Protein AF-A0A7L5A965-F1 (afdb_monomer)

Mean predicted aligned error: 11.75 Å

Structure (mmCIF, N/CA/C/O backbone):
data_AF-A0A7L5A965-F1
#
_entry.id   AF-A0A7L5A965-F1
#
loop_
_atom_site.group_PDB
_atom_site.id
_atom_site.type_symbol
_atom_site.label_atom_id
_atom_site.label_alt_id
_atom_site.label_comp_id
_atom_site.label_asym_id
_atom_site.label_entity_id
_atom_site.label_seq_id
_atom_site.pdbx_PDB_ins_code
_atom_site.Cartn_x
_atom_site.Cartn_y
_atom_site.Cartn_z
_atom_site.occupancy
_atom_site.B_iso_or_equiv
_atom_site.auth_seq_id
_atom_site.auth_comp_id
_atom_site.auth_asym_id
_atom_site.auth_atom_id
_atom_site.pdbx_PDB_model_num
ATOM 1 N N . MET A 1 1 ? -40.526 -2.703 1.767 1.00 51.19 1 MET A N 1
ATOM 2 C CA . MET A 1 1 ? -39.864 -1.510 2.341 1.00 51.19 1 MET A CA 1
ATOM 3 C C . MET A 1 1 ? -38.352 -1.685 2.570 1.00 51.19 1 MET A C 1
ATOM 5 O O . MET A 1 1 ? -37.733 -0.718 2.972 1.00 51.19 1 MET A O 1
ATOM 9 N N . SER A 1 2 ? -37.712 -2.833 2.266 1.00 56.06 2 SER A N 1
ATOM 10 C CA . SER A 1 2 ? -36.250 -2.993 2.449 1.00 56.06 2 SER A CA 1
ATOM 11 C C . SER A 1 2 ? -35.384 -2.623 1.233 1.00 56.06 2 SER A C 1
ATOM 13 O O . SER A 1 2 ? -34.179 -2.464 1.392 1.00 56.06 2 SER A O 1
ATOM 15 N N . GLN A 1 3 ? -35.956 -2.460 0.031 1.00 58.06 3 GLN A N 1
ATOM 16 C CA . GLN A 1 3 ? -35.151 -2.142 -1.159 1.00 58.06 3 GLN A CA 1
ATOM 17 C C . GLN A 1 3 ? -34.626 -0.696 -1.186 1.00 58.06 3 GLN A C 1
ATOM 19 O O . GLN A 1 3 ? -33.535 -0.485 -1.700 1.00 58.06 3 GLN A O 1
ATOM 24 N N . SER A 1 4 ? -35.313 0.286 -0.576 1.00 66.06 4 SER A N 1
ATOM 25 C CA . SER A 1 4 ? -34.837 1.683 -0.605 1.00 66.06 4 SER A CA 1
ATOM 26 C C . SER A 1 4 ? -33.549 1.889 0.190 1.00 66.06 4 SER A C 1
ATOM 28 O O . SER A 1 4 ? -32.666 2.582 -0.290 1.00 66.06 4 SER A O 1
ATOM 30 N N . HIS A 1 5 ? -33.401 1.240 1.351 1.00 57.59 5 HIS A N 1
ATOM 31 C CA . HIS A 1 5 ? -32.201 1.372 2.187 1.00 57.59 5 HIS A CA 1
ATOM 32 C C . HIS A 1 5 ? -30.955 0.767 1.532 1.00 57.59 5 HIS A C 1
ATOM 34 O O . HIS A 1 5 ? -29.869 1.328 1.636 1.00 57.59 5 HIS A O 1
ATOM 40 N N . VAL A 1 6 ? -31.097 -0.355 0.820 1.00 70.69 6 VAL A N 1
ATOM 41 C CA . VAL A 1 6 ? -29.970 -0.966 0.100 1.00 70.69 6 VAL A CA 1
ATOM 42 C C . VAL A 1 6 ? -29.557 -0.097 -1.090 1.00 70.69 6 VAL A C 1
ATOM 44 O O . VAL A 1 6 ? -28.366 0.136 -1.274 1.00 70.69 6 VAL A O 1
ATOM 47 N N . GLN A 1 7 ? -30.518 0.434 -1.856 1.00 75.00 7 GLN A N 1
ATOM 48 C CA . GLN A 1 7 ? -30.229 1.375 -2.944 1.00 75.00 7 GLN A CA 1
ATOM 49 C C . GLN A 1 7 ? -29.550 2.653 -2.425 1.00 75.00 7 GLN A C 1
ATOM 51 O O . GLN A 1 7 ? -28.563 3.095 -2.999 1.00 75.00 7 GLN A O 1
ATOM 56 N N . GLU A 1 8 ? -30.037 3.204 -1.313 1.00 75.19 8 GLU A N 1
ATOM 57 C CA . GLU A 1 8 ? -29.502 4.418 -0.692 1.00 75.19 8 GLU A CA 1
ATOM 58 C C . GLU A 1 8 ? -28.072 4.218 -0.174 1.00 75.19 8 GLU A C 1
ATOM 60 O O . GLU A 1 8 ? -27.211 5.068 -0.387 1.00 75.19 8 GLU A O 1
ATOM 65 N N . HIS A 1 9 ? -27.772 3.064 0.431 1.00 71.94 9 HIS A N 1
ATOM 66 C CA . HIS A 1 9 ? -26.412 2.728 0.859 1.00 71.94 9 HIS A CA 1
ATOM 67 C C . HIS A 1 9 ? -25.467 2.528 -0.335 1.00 71.94 9 HIS A C 1
ATOM 69 O O . HIS A 1 9 ? -24.327 2.987 -0.294 1.00 71.94 9 HIS A O 1
ATOM 75 N N . ILE A 1 10 ? -25.929 1.872 -1.405 1.00 77.50 10 ILE A N 1
ATOM 76 C CA . ILE A 1 10 ? -25.141 1.692 -2.634 1.00 77.50 10 ILE A CA 1
ATOM 77 C C . ILE A 1 10 ? -24.848 3.048 -3.283 1.00 77.50 10 ILE A C 1
ATOM 79 O O . ILE A 1 10 ? -23.702 3.298 -3.655 1.00 77.50 10 ILE A O 1
ATOM 83 N N . ASP A 1 11 ? -25.835 3.941 -3.357 1.00 75.94 11 ASP A N 1
ATOM 84 C CA . ASP A 1 11 ? -25.660 5.286 -3.909 1.00 75.94 11 ASP A CA 1
ATOM 85 C C . ASP A 1 11 ? -24.744 6.152 -3.038 1.00 75.94 11 ASP A C 1
ATOM 87 O O . ASP A 1 11 ? -23.925 6.902 -3.568 1.00 75.94 11 ASP A O 1
ATOM 91 N N . LEU A 1 12 ? -24.808 6.023 -1.709 1.00 73.75 12 LEU A N 1
ATOM 92 C CA . LEU A 1 12 ? -23.890 6.710 -0.796 1.00 73.75 12 LEU A CA 1
ATOM 93 C C . LEU A 1 12 ? -22.443 6.238 -0.977 1.00 73.75 12 LEU A C 1
ATOM 95 O O . LEU A 1 12 ? -21.538 7.070 -1.065 1.00 73.75 12 LEU A O 1
ATOM 99 N N . ILE A 1 13 ? -22.222 4.926 -1.091 1.00 72.94 13 ILE A N 1
ATOM 100 C CA . ILE A 1 13 ? -20.893 4.351 -1.343 1.00 72.94 13 ILE A CA 1
ATOM 101 C C . ILE A 1 13 ? -20.383 4.776 -2.727 1.00 72.94 13 ILE A C 1
ATOM 103 O O . ILE A 1 13 ? -19.244 5.225 -2.856 1.00 72.94 13 ILE A O 1
ATOM 107 N N . ALA A 1 14 ? -21.229 4.705 -3.758 1.00 74.12 14 ALA A N 1
ATOM 108 C CA . ALA A 1 14 ? -20.875 5.101 -5.118 1.00 74.12 14 ALA A CA 1
ATOM 109 C C . ALA A 1 14 ? -20.545 6.5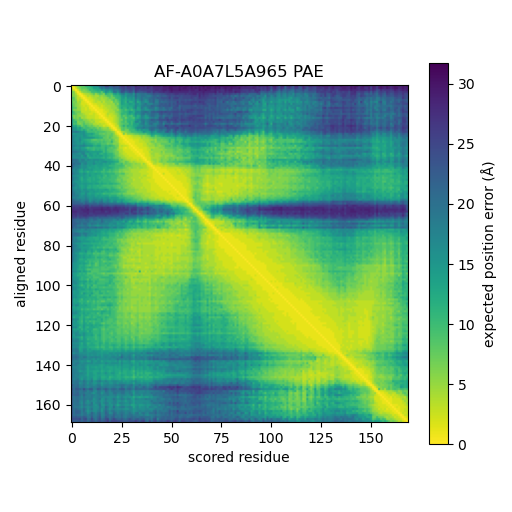98 -5.223 1.00 74.12 14 ALA A C 1
ATOM 111 O O . ALA A 1 14 ? -19.588 6.977 -5.901 1.00 74.12 14 ALA A O 1
ATOM 112 N N . LYS A 1 15 ? -21.294 7.452 -4.518 1.00 72.31 15 LYS A N 1
ATOM 113 C CA . LYS A 1 15 ? -21.065 8.900 -4.471 1.00 72.31 15 LYS A CA 1
ATOM 114 C C . LYS A 1 15 ? -19.780 9.249 -3.725 1.00 72.31 15 LYS A C 1
ATOM 116 O O . LYS A 1 15 ? -19.029 10.104 -4.186 1.00 72.31 15 LYS A O 1
ATOM 121 N N . HIS A 1 16 ? -19.492 8.558 -2.624 1.00 69.25 16 HIS A N 1
ATOM 122 C CA . HIS A 1 16 ? -18.244 8.737 -1.885 1.00 69.25 16 HIS A CA 1
ATOM 123 C C . HIS A 1 16 ? -17.025 8.321 -2.725 1.00 69.25 16 HIS A C 1
ATOM 125 O O . HIS A 1 16 ? -16.027 9.040 -2.770 1.00 69.25 16 HIS A O 1
ATOM 131 N N . GLU A 1 17 ? -17.120 7.210 -3.460 1.00 65.81 17 GLU A N 1
ATOM 132 C CA . GLU A 1 17 ? -16.071 6.775 -4.389 1.00 65.81 17 GLU A CA 1
ATOM 133 C C . GLU A 1 17 ? -15.898 7.771 -5.553 1.00 65.81 17 GLU A C 1
ATOM 135 O O . GLU A 1 17 ? -14.774 8.136 -5.905 1.00 65.81 17 GLU A O 1
ATOM 140 N N . GLN A 1 18 ? -16.996 8.295 -6.114 1.00 62.28 18 GLN A N 1
ATOM 141 C CA . GLN A 1 18 ? -16.952 9.319 -7.166 1.00 62.28 18 GLN A CA 1
ATOM 142 C C . GLN A 1 18 ? -16.333 10.642 -6.699 1.00 62.28 18 GLN A C 1
ATOM 144 O O . GLN A 1 18 ? -15.524 11.215 -7.434 1.00 62.28 18 GLN A O 1
ATOM 149 N N . ASP A 1 19 ? -16.649 11.115 -5.493 1.00 63.31 19 ASP A N 1
ATOM 150 C CA . ASP A 1 19 ? -16.047 12.326 -4.918 1.00 63.31 19 ASP A CA 1
ATOM 151 C C . ASP A 1 19 ? -14.551 12.142 -4.620 1.00 63.31 19 ASP A C 1
ATOM 153 O O . ASP A 1 19 ? -13.757 13.082 -4.730 1.00 63.31 19 ASP A O 1
ATOM 157 N N . PHE A 1 20 ? -14.125 10.916 -4.316 1.00 58.69 20 PHE A N 1
ATOM 158 C CA . PHE A 1 20 ? -12.711 10.570 -4.200 1.00 58.69 20 PHE A CA 1
ATOM 15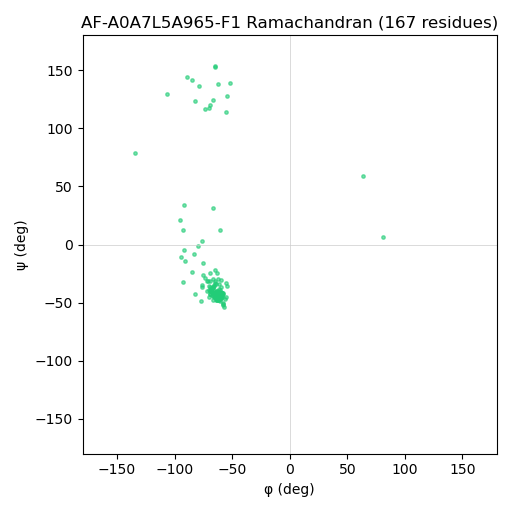9 C C . PHE A 1 20 ? -11.994 10.532 -5.556 1.00 58.69 20 PHE A C 1
ATOM 161 O O . PHE A 1 20 ? -10.854 10.995 -5.673 1.00 58.69 20 PHE A O 1
ATOM 168 N N . LEU A 1 21 ? -12.645 10.011 -6.599 1.00 57.81 21 LEU A N 1
ATOM 169 C CA . LEU A 1 21 ? -12.100 9.975 -7.959 1.00 57.81 21 LEU A CA 1
ATOM 170 C C . LEU A 1 21 ? -12.045 11.365 -8.610 1.00 57.81 21 LEU A C 1
ATOM 172 O O . LEU A 1 21 ? -11.134 11.628 -9.405 1.00 57.81 21 LEU A O 1
ATOM 176 N N . SER A 1 22 ? -12.982 12.257 -8.273 1.00 57.09 22 SER A N 1
ATOM 177 C CA . SER A 1 22 ? -13.059 13.623 -8.806 1.00 57.09 22 SER A CA 1
ATOM 178 C C . SER A 1 22 ? -12.003 14.559 -8.205 1.00 57.09 22 SER A C 1
ATOM 180 O O . SER A 1 22 ? -11.549 15.481 -8.883 1.00 57.09 22 SER A O 1
ATOM 182 N N . ARG A 1 23 ? -11.536 14.279 -6.979 1.00 58.34 23 ARG A N 1
ATOM 183 C CA . ARG A 1 23 ? -10.477 15.041 -6.290 1.00 58.34 23 ARG A CA 1
ATOM 184 C C . ARG A 1 23 ? -9.051 14.649 -6.680 1.00 58.34 23 ARG A C 1
ATOM 186 O O . ARG A 1 23 ? -8.115 15.343 -6.287 1.00 58.34 23 ARG A O 1
ATOM 193 N N . ARG A 1 24 ? -8.857 13.573 -7.455 1.00 62.84 24 ARG A N 1
ATOM 194 C CA . ARG A 1 24 ? -7.520 13.175 -7.922 1.00 62.84 24 ARG A CA 1
ATOM 195 C C . ARG A 1 24 ? -6.987 14.172 -8.942 1.00 62.84 24 ARG A C 1
ATOM 197 O O . ARG A 1 24 ? -7.549 14.334 -10.028 1.00 62.84 24 ARG A O 1
ATOM 204 N N . THR A 1 25 ? -5.859 14.792 -8.627 1.00 71.50 25 THR A N 1
ATOM 205 C CA . THR A 1 25 ? -5.150 15.643 -9.583 1.00 71.50 25 THR A CA 1
ATOM 206 C C . THR A 1 25 ? -4.637 14.800 -10.756 1.00 71.50 25 THR A C 1
ATOM 208 O O . THR A 1 25 ? -4.384 13.599 -10.632 1.00 71.50 25 THR A O 1
ATOM 211 N N . ARG A 1 26 ? -4.484 15.414 -11.938 1.00 70.75 26 ARG A N 1
ATOM 212 C CA . ARG A 1 26 ? -4.020 14.714 -13.156 1.00 70.75 26 ARG A CA 1
ATOM 213 C C . ARG A 1 26 ? -2.679 13.995 -12.951 1.00 70.75 26 ARG A C 1
ATOM 215 O O . ARG A 1 26 ? -2.485 12.915 -13.497 1.00 70.75 26 ARG A O 1
ATOM 222 N N . ALA A 1 27 ? -1.803 14.559 -12.118 1.00 66.31 27 ALA A N 1
ATOM 223 C CA . ALA A 1 27 ? -0.523 13.960 -11.749 1.00 66.31 27 ALA A CA 1
ATOM 224 C C . ALA A 1 27 ? -0.679 12.644 -10.964 1.00 66.31 27 ALA A C 1
ATOM 226 O O . ALA A 1 27 ? 0.120 11.729 -11.126 1.00 66.31 27 ALA A O 1
ATOM 227 N N . GLU A 1 28 ? -1.724 12.513 -10.146 1.00 68.56 28 GLU A N 1
ATOM 228 C CA . GLU A 1 28 ? -1.964 11.308 -9.345 1.00 68.56 28 GLU A CA 1
ATOM 229 C C . GLU A 1 28 ? -2.521 10.163 -10.182 1.00 68.56 28 GLU A C 1
ATOM 231 O O . GLU A 1 28 ? -2.171 9.012 -9.942 1.00 68.56 28 GLU A O 1
ATOM 236 N N . LYS A 1 29 ? -3.349 10.475 -11.187 1.00 76.25 29 LYS A N 1
ATOM 237 C CA . LYS A 1 29 ? -3.809 9.478 -12.163 1.00 76.25 29 LYS A CA 1
ATOM 238 C C . LYS A 1 29 ? -2.635 8.934 -12.974 1.00 76.25 29 LYS A C 1
ATOM 240 O O . LYS A 1 29 ? -2.464 7.724 -13.045 1.00 76.25 29 LYS A O 1
ATOM 245 N N . LEU A 1 30 ? -1.788 9.831 -13.485 1.00 72.44 30 LEU A N 1
ATOM 246 C CA . LEU A 1 30 ? -0.594 9.449 -14.236 1.00 72.44 30 LEU A CA 1
ATOM 247 C C . LEU A 1 30 ? 0.378 8.618 -13.381 1.00 72.44 30 LEU A C 1
ATOM 249 O O . LEU A 1 30 ? 0.875 7.598 -13.842 1.00 72.44 30 LEU A O 1
ATOM 253 N N . SER A 1 31 ? 0.617 9.018 -12.129 1.00 71.31 31 SER A N 1
ATOM 254 C CA . SER A 1 31 ? 1.496 8.283 -11.207 1.00 71.31 31 SER A CA 1
ATOM 255 C C . SER A 1 31 ? 0.990 6.864 -10.924 1.00 71.31 31 SER A C 1
ATOM 257 O O . SER A 1 31 ? 1.764 5.910 -10.988 1.00 71.31 31 SER A O 1
ATOM 259 N N . ASP A 1 32 ? -0.313 6.698 -10.673 1.00 73.56 32 ASP A N 1
ATOM 260 C CA . ASP A 1 32 ? -0.897 5.382 -10.399 1.00 73.56 32 ASP A CA 1
ATOM 261 C C . ASP A 1 32 ? -0.874 4.464 -11.635 1.00 73.56 32 ASP A C 1
ATOM 263 O O . ASP A 1 32 ? -0.620 3.266 -11.494 1.00 73.56 32 ASP A O 1
ATOM 267 N N . GLU A 1 33 ? -1.096 5.010 -12.835 1.00 78.00 33 GLU A N 1
ATOM 268 C CA . GLU A 1 33 ? -0.996 4.267 -14.098 1.00 78.00 33 GLU A CA 1
ATOM 269 C C . GLU A 1 33 ? 0.445 3.836 -14.390 1.00 78.00 33 GLU A C 1
ATOM 271 O O . GLU A 1 33 ? 0.689 2.661 -14.668 1.00 78.00 33 GLU A O 1
ATOM 276 N N . VAL A 1 34 ? 1.413 4.751 -14.260 1.00 76.06 34 VAL A N 1
ATOM 277 C CA . VAL A 1 34 ? 2.837 4.461 -14.497 1.00 76.06 34 VAL A CA 1
ATOM 278 C C . VAL A 1 34 ? 3.364 3.449 -13.483 1.00 76.06 34 VAL A C 1
ATOM 280 O O . VAL A 1 34 ? 4.012 2.482 -13.870 1.00 76.06 34 VAL A O 1
ATOM 283 N N . ALA A 1 35 ? 3.053 3.607 -12.196 1.00 75.38 35 ALA A N 1
ATOM 284 C CA . ALA A 1 35 ? 3.476 2.657 -11.170 1.00 75.38 35 ALA A CA 1
ATOM 285 C C . ALA A 1 35 ? 2.763 1.296 -11.296 1.00 75.38 35 ALA A C 1
ATOM 287 O O . ALA A 1 35 ? 3.354 0.262 -10.983 1.00 75.38 35 ALA A O 1
ATOM 288 N N . GLY A 1 36 ? 1.515 1.269 -11.779 1.00 75.19 36 GLY A N 1
ATOM 289 C CA . GLY A 1 36 ? 0.814 0.030 -12.123 1.00 75.19 36 GLY A CA 1
ATOM 290 C C . GLY A 1 36 ? 1.446 -0.693 -13.316 1.00 75.19 36 GLY A C 1
ATOM 291 O O . GLY A 1 36 ? 1.628 -1.909 -13.274 1.00 75.19 36 GLY A O 1
ATOM 292 N N . PHE A 1 37 ?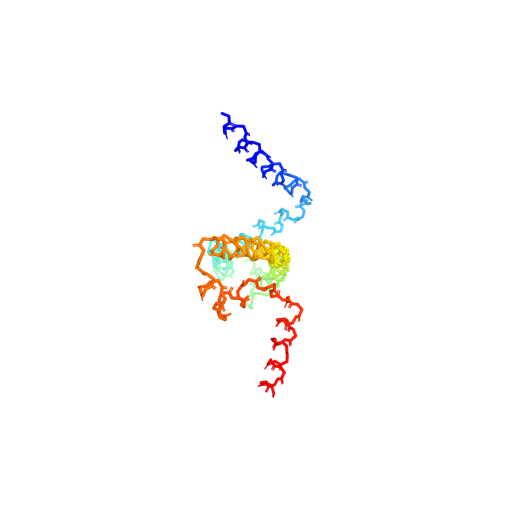 1.839 0.054 -14.350 1.00 76.06 37 PHE A N 1
ATOM 293 C CA . PHE A 1 37 ? 2.534 -0.477 -15.521 1.00 76.06 37 PHE A CA 1
ATOM 294 C C . PHE A 1 37 ? 3.944 -0.973 -15.178 1.00 76.06 37 PHE A C 1
ATOM 296 O O . PHE A 1 37 ? 4.308 -2.079 -15.568 1.00 76.06 37 PHE A O 1
ATOM 303 N N . ALA A 1 38 ? 4.703 -0.217 -14.383 1.00 74.88 38 ALA A N 1
ATOM 304 C CA . ALA A 1 38 ? 6.052 -0.579 -13.944 1.00 74.88 38 ALA A CA 1
ATOM 305 C C . ALA A 1 38 ? 6.092 -1.866 -13.102 1.00 74.88 38 ALA A C 1
ATOM 307 O O . ALA A 1 38 ? 7.071 -2.605 -13.141 1.00 74.88 38 ALA A O 1
ATOM 308 N N . GLY A 1 39 ? 5.015 -2.163 -12.366 1.00 69.88 39 GLY A N 1
ATOM 309 C CA . GLY A 1 39 ? 4.859 -3.419 -11.626 1.00 69.88 39 GLY A CA 1
ATOM 310 C C . GLY A 1 39 ? 4.432 -4.621 -12.480 1.00 69.88 39 GLY A C 1
ATOM 311 O O . GLY A 1 39 ? 4.275 -5.715 -11.942 1.00 69.88 39 GLY A O 1
ATOM 312 N N . SER A 1 40 ? 4.206 -4.443 -13.786 1.00 81.19 40 SER A N 1
ATOM 313 C CA . SER A 1 40 ? 3.739 -5.501 -14.686 1.00 81.19 40 SER A CA 1
ATOM 314 C C . SER A 1 40 ? 4.892 -6.281 -15.315 1.00 81.19 40 SER A C 1
ATOM 316 O O . SER A 1 40 ? 5.904 -5.721 -15.731 1.00 81.19 40 SER A O 1
ATOM 318 N N . LEU A 1 41 ? 4.696 -7.586 -15.510 1.00 80.06 41 LEU A N 1
ATOM 319 C CA . LEU A 1 41 ? 5.649 -8.434 -16.232 1.00 80.06 41 LEU A CA 1
ATOM 320 C C . LEU A 1 41 ? 5.816 -8.003 -17.706 1.00 80.06 41 LEU A C 1
ATOM 322 O O . LEU A 1 41 ? 6.867 -8.224 -18.307 1.00 80.06 41 LEU A O 1
ATOM 326 N N . ALA A 1 42 ? 4.808 -7.331 -18.275 1.00 82.88 42 ALA A N 1
ATOM 327 C CA . ALA A 1 42 ? 4.872 -6.770 -19.624 1.00 82.88 42 ALA A CA 1
ATOM 328 C C . ALA A 1 42 ? 5.914 -5.642 -19.749 1.00 82.88 42 ALA A C 1
ATOM 330 O O . ALA A 1 42 ? 6.581 -5.539 -20.778 1.00 82.88 42 ALA A O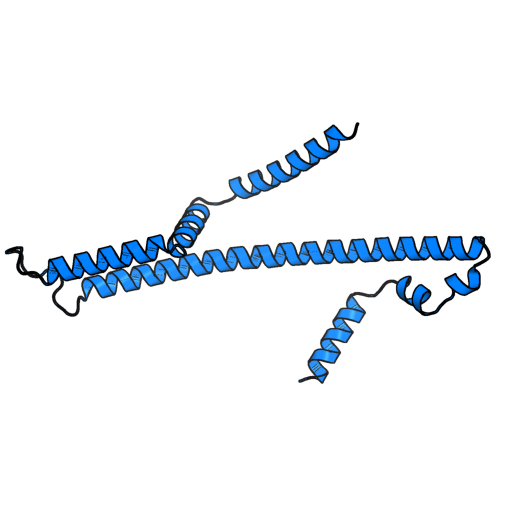 1
ATOM 331 N N . PHE A 1 43 ? 6.095 -4.832 -18.699 1.00 84.88 43 PHE A N 1
ATOM 332 C CA . PHE A 1 43 ? 7.104 -3.770 -18.657 1.00 84.88 43 PHE A CA 1
ATOM 333 C C . PHE A 1 43 ? 8.522 -4.346 -18.721 1.00 84.88 43 PHE A C 1
ATOM 335 O O . PHE A 1 43 ? 9.354 -3.865 -19.493 1.00 84.88 43 PHE A O 1
ATOM 342 N N . VAL A 1 44 ? 8.767 -5.430 -17.978 1.00 85.94 44 VAL A N 1
ATOM 343 C CA . VAL A 1 44 ? 10.041 -6.165 -18.001 1.00 85.94 44 VAL A CA 1
ATOM 344 C C . VAL A 1 44 ? 10.311 -6.737 -19.394 1.00 85.94 44 VAL A C 1
ATOM 346 O O . VAL A 1 44 ? 11.402 -6.560 -19.932 1.00 85.94 44 VAL A O 1
ATOM 349 N N . GLY A 1 45 ? 9.309 -7.371 -20.014 1.00 88.81 45 GLY A N 1
ATOM 350 C CA . GLY A 1 45 ? 9.427 -7.903 -21.374 1.00 88.81 45 GLY A CA 1
ATOM 351 C C . GLY A 1 45 ? 9.758 -6.825 -22.412 1.00 88.81 45 GLY A C 1
ATOM 352 O O . GLY A 1 45 ? 10.650 -7.023 -23.235 1.00 88.81 45 GLY A O 1
ATOM 353 N N . LEU A 1 46 ? 9.097 -5.665 -22.339 1.00 89.81 46 LEU A N 1
ATOM 354 C CA . LEU A 1 46 ? 9.370 -4.524 -23.215 1.00 89.81 46 LEU A CA 1
ATOM 355 C C . LEU A 1 46 ? 10.818 -4.027 -23.071 1.00 89.81 46 LEU A C 1
ATOM 357 O O . LEU A 1 46 ? 11.492 -3.836 -24.081 1.00 89.81 46 LEU A O 1
ATOM 361 N N . HIS A 1 47 ? 11.317 -3.880 -21.840 1.00 89.38 47 HIS A N 1
ATOM 362 C CA . HIS A 1 47 ? 12.696 -3.450 -21.579 1.00 89.38 47 HIS A CA 1
ATOM 363 C C . HIS A 1 47 ? 13.725 -4.435 -22.126 1.00 89.38 47 HIS A C 1
ATOM 365 O O . HIS A 1 47 ? 14.689 -4.025 -22.767 1.00 89.38 47 HIS A O 1
ATOM 371 N N . LEU A 1 48 ? 13.495 -5.738 -21.944 1.00 90.56 48 LEU A N 1
ATOM 372 C CA . LEU A 1 48 ? 14.369 -6.771 -22.503 1.00 90.56 48 LEU A CA 1
ATOM 373 C C . LEU A 1 48 ? 14.441 -6.690 -24.032 1.00 90.56 48 LEU A C 1
ATOM 375 O O . LEU A 1 48 ? 15.532 -6.784 -24.593 1.00 90.56 48 LEU A O 1
ATOM 379 N N . VAL A 1 49 ? 13.307 -6.473 -24.706 1.00 93.69 49 VAL A N 1
ATOM 380 C CA . VAL A 1 49 ? 13.266 -6.312 -26.168 1.00 93.69 49 VAL A CA 1
ATOM 381 C C . VAL A 1 49 ? 13.982 -5.034 -26.606 1.00 93.69 49 VAL A C 1
ATOM 383 O O . VAL A 1 49 ? 14.769 -5.084 -27.548 1.00 93.69 49 VAL A O 1
ATOM 386 N N . ILE A 1 50 ? 13.762 -3.909 -25.919 1.00 90.88 50 ILE A N 1
ATOM 387 C CA . ILE A 1 50 ? 14.431 -2.634 -26.218 1.00 90.88 50 ILE A CA 1
ATOM 388 C C . ILE A 1 50 ? 15.947 -2.767 -26.047 1.00 90.88 50 ILE A C 1
ATOM 390 O O . ILE A 1 50 ? 16.694 -2.380 -26.943 1.00 90.88 50 ILE A O 1
ATOM 394 N N . PHE A 1 51 ? 16.416 -3.357 -24.945 1.00 90.31 51 PHE A N 1
ATOM 395 C CA . PHE A 1 51 ? 17.844 -3.559 -24.699 1.00 90.31 51 PHE A CA 1
ATOM 396 C C . PHE A 1 51 ? 18.466 -4.517 -25.713 1.00 90.31 51 PHE A C 1
ATOM 398 O O . PHE A 1 51 ? 19.522 -4.217 -26.270 1.00 90.31 51 PHE A O 1
ATOM 405 N N . ALA A 1 52 ? 17.797 -5.631 -26.022 1.00 89.75 52 ALA A N 1
ATOM 406 C CA . ALA A 1 52 ? 18.256 -6.560 -27.049 1.00 89.75 52 ALA A CA 1
ATOM 407 C C . ALA A 1 52 ? 18.337 -5.881 -28.424 1.00 89.75 52 ALA A C 1
ATOM 409 O O . ALA A 1 52 ? 19.341 -6.036 -29.122 1.00 89.75 52 ALA A O 1
ATOM 410 N N . ALA A 1 53 ? 17.330 -5.086 -28.798 1.00 88.81 53 ALA A N 1
ATOM 411 C CA . ALA A 1 53 ? 17.327 -4.319 -30.040 1.00 88.81 53 ALA A CA 1
ATOM 412 C C . ALA A 1 53 ? 18.457 -3.279 -30.066 1.00 88.81 53 ALA A C 1
ATOM 414 O O . ALA A 1 53 ? 19.178 -3.201 -31.057 1.00 88.81 53 ALA A O 1
ATOM 415 N N . TRP A 1 54 ? 18.673 -2.534 -28.979 1.00 87.38 54 TRP A N 1
ATOM 416 C CA . TRP A 1 54 ? 19.733 -1.525 -28.882 1.00 87.38 54 TRP A CA 1
ATOM 417 C C . TRP A 1 54 ? 21.129 -2.131 -29.032 1.00 87.38 54 TRP A C 1
ATOM 419 O O . TRP A 1 54 ? 21.946 -1.622 -29.803 1.00 87.38 54 TRP A O 1
ATOM 429 N N . ILE A 1 55 ? 21.388 -3.243 -28.338 1.00 85.12 55 ILE A N 1
ATOM 430 C CA . ILE A 1 55 ? 22.657 -3.976 -28.417 1.00 85.12 55 ILE A CA 1
ATOM 431 C C . ILE A 1 55 ? 22.851 -4.537 -29.827 1.00 85.12 55 ILE A C 1
ATOM 433 O O . ILE A 1 55 ? 23.930 -4.393 -30.393 1.00 85.12 55 ILE A O 1
ATOM 437 N N . THR A 1 56 ? 21.812 -5.135 -30.416 1.00 85.38 56 THR A N 1
ATOM 438 C CA . THR A 1 56 ? 21.843 -5.708 -31.773 1.00 85.38 56 THR A CA 1
ATOM 439 C C . THR A 1 56 ? 22.136 -4.623 -32.814 1.00 85.38 56 THR A C 1
ATOM 441 O O . THR A 1 56 ? 23.037 -4.787 -33.632 1.00 85.38 56 THR A O 1
ATOM 444 N N . LEU A 1 57 ? 21.451 -3.478 -32.750 1.00 82.75 57 LEU A N 1
ATOM 445 C CA . LEU A 1 57 ? 21.652 -2.358 -33.676 1.00 82.75 57 LEU A CA 1
ATOM 446 C C . LEU A 1 57 ? 23.036 -1.708 -33.543 1.00 82.75 57 LEU A C 1
ATOM 448 O O . LEU A 1 57 ? 23.607 -1.310 -34.553 1.00 82.75 57 LEU A O 1
ATOM 452 N N . ASN A 1 58 ? 23.590 -1.617 -32.329 1.00 78.94 58 ASN A N 1
ATOM 453 C CA . ASN A 1 58 ? 24.925 -1.050 -32.118 1.00 78.94 58 ASN A CA 1
ATOM 454 C C . ASN A 1 58 ? 26.061 -2.067 -32.322 1.00 78.94 58 ASN A C 1
ATOM 456 O O . ASN A 1 58 ? 27.177 -1.656 -32.613 1.00 78.94 58 ASN A O 1
ATOM 460 N N . SER A 1 59 ? 25.818 -3.376 -32.186 1.00 74.50 59 SER A N 1
ATOM 461 C CA . SER A 1 59 ? 26.859 -4.413 -32.326 1.00 74.50 59 SER A CA 1
ATOM 462 C C . SER A 1 59 ? 26.971 -4.974 -33.738 1.00 74.50 59 SER A C 1
ATOM 464 O O . SER A 1 59 ? 28.058 -5.374 -34.164 1.00 74.50 59 SER A O 1
ATOM 466 N N . LEU A 1 60 ? 25.861 -5.055 -34.478 1.00 69.69 60 LEU A N 1
ATOM 467 C CA . LEU A 1 60 ? 25.912 -5.534 -35.849 1.00 69.69 60 LEU A CA 1
ATOM 468 C C . LEU A 1 60 ? 26.326 -4.393 -36.779 1.00 69.69 60 LEU A C 1
ATOM 470 O O . LEU A 1 60 ? 25.643 -3.382 -36.898 1.00 69.69 60 LEU A O 1
ATOM 474 N N . LYS A 1 61 ? 27.407 -4.617 -37.535 1.00 62.16 61 LYS A N 1
ATOM 475 C CA . LYS A 1 61 ? 27.878 -3.760 -38.642 1.00 62.16 61 LYS A CA 1
ATOM 476 C C . LYS A 1 61 ? 26.912 -3.734 -39.847 1.00 62.16 61 LYS A C 1
ATOM 478 O O . LYS A 1 61 ? 27.354 -3.664 -40.990 1.00 62.16 61 LYS A O 1
ATOM 483 N N . ILE A 1 62 ? 25.606 -3.878 -39.620 1.00 57.12 62 ILE A N 1
ATOM 484 C CA . ILE A 1 62 ? 24.581 -3.951 -40.670 1.00 57.12 62 ILE A CA 1
ATOM 485 C C . ILE A 1 62 ? 24.378 -2.586 -41.331 1.00 57.12 62 ILE A C 1
ATOM 487 O O . ILE A 1 62 ? 24.106 -2.513 -42.526 1.00 57.12 62 ILE A O 1
ATOM 491 N N . THR A 1 63 ? 24.560 -1.494 -40.595 1.00 54.72 63 THR A N 1
ATOM 492 C CA . THR A 1 63 ? 24.464 -0.141 -41.140 1.00 54.72 63 THR A CA 1
ATOM 493 C C . THR A 1 63 ? 25.853 0.471 -41.250 1.00 54.72 63 THR A C 1
ATOM 495 O O . THR A 1 63 ? 26.573 0.522 -40.261 1.00 54.72 63 THR A O 1
ATOM 498 N N . GLN A 1 64 ? 26.215 1.026 -42.412 1.00 55.69 64 GLN A N 1
ATOM 499 C CA . GLN A 1 64 ? 27.402 1.888 -42.606 1.00 55.69 64 GLN A CA 1
ATOM 500 C C . GLN A 1 64 ? 27.381 3.186 -41.758 1.00 55.69 64 GLN A C 1
ATOM 502 O O . GLN A 1 64 ? 28.165 4.105 -41.985 1.00 55.69 64 GLN A O 1
ATOM 507 N N . LEU A 1 65 ? 26.470 3.279 -40.789 1.00 58.31 65 LEU A N 1
ATOM 508 C CA . LEU A 1 65 ? 26.364 4.352 -39.819 1.00 58.31 65 LEU A CA 1
ATOM 509 C C . LEU A 1 65 ? 27.413 4.128 -38.724 1.00 58.31 65 LEU A C 1
ATOM 511 O O . LEU A 1 65 ? 27.620 3.011 -38.254 1.00 58.31 65 LEU A O 1
ATOM 515 N N . HIS A 1 66 ? 28.092 5.205 -38.338 1.00 60.28 66 HIS A N 1
ATOM 516 C CA . HIS A 1 66 ? 29.017 5.222 -37.208 1.00 60.28 66 HIS A CA 1
ATOM 517 C C . HIS A 1 66 ? 28.319 4.658 -35.954 1.00 60.28 66 HIS A C 1
ATOM 519 O O . HIS A 1 66 ? 27.148 4.967 -35.731 1.00 6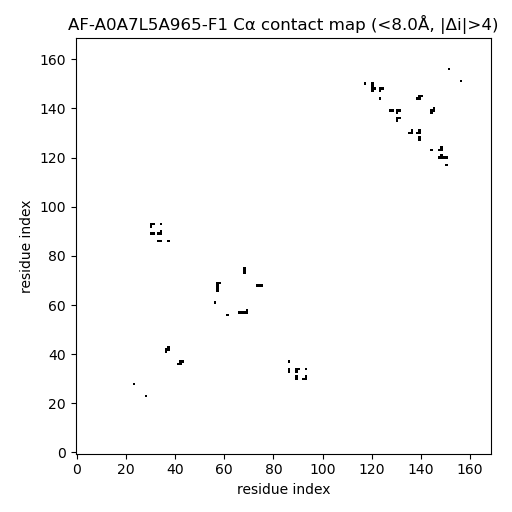0.28 66 HIS A O 1
ATOM 525 N N . HIS A 1 67 ? 29.014 3.841 -35.151 1.00 65.50 67 HIS A N 1
ATOM 526 C CA . HIS A 1 67 ? 28.462 3.282 -33.908 1.00 65.50 67 HIS A CA 1
ATOM 527 C C . HIS A 1 67 ? 27.983 4.440 -33.018 1.00 65.50 67 HIS A C 1
ATOM 529 O O . HIS A 1 67 ? 28.799 5.263 -32.605 1.00 65.50 67 HIS A O 1
ATOM 535 N N . PHE A 1 68 ? 26.673 4.534 -32.781 1.00 72.88 68 PHE A N 1
ATOM 536 C CA . PHE A 1 68 ? 26.069 5.654 -32.054 1.00 72.88 68 PHE A CA 1
ATOM 537 C C . PHE A 1 68 ? 26.303 5.545 -30.541 1.00 72.88 68 PHE A C 1
ATOM 539 O O . PHE A 1 68 ? 26.560 6.552 -29.889 1.00 72.88 68 PHE A O 1
ATOM 546 N N . ASP A 1 69 ? 26.276 4.324 -29.998 1.00 78.44 69 ASP A N 1
ATOM 547 C CA . ASP A 1 69 ? 26.560 4.027 -28.591 1.00 78.44 69 ASP A CA 1
ATOM 548 C C . ASP A 1 69 ? 27.495 2.805 -28.501 1.00 78.44 69 ASP A C 1
ATOM 550 O O . ASP A 1 69 ? 27.037 1.675 -28.318 1.00 78.44 69 ASP A O 1
ATOM 554 N N . PRO A 1 70 ? 28.811 2.984 -28.730 1.00 78.00 70 PRO A N 1
ATOM 555 C CA . PRO A 1 70 ? 29.767 1.887 -28.665 1.00 78.00 70 PRO A CA 1
ATOM 556 C C . PRO A 1 70 ? 29.873 1.313 -27.242 1.00 78.00 70 PRO A C 1
ATOM 558 O O . PRO A 1 70 ? 29.652 2.029 -26.258 1.00 78.00 70 PRO A O 1
ATOM 561 N N . PRO A 1 71 ? 30.250 0.028 -27.102 1.00 75.00 71 PRO A N 1
ATOM 562 C CA . PRO A 1 71 ? 30.470 -0.580 -25.793 1.00 75.00 71 PRO A CA 1
ATOM 563 C C . PRO A 1 71 ? 31.487 0.264 -25.004 1.00 75.00 71 PRO A C 1
ATOM 565 O O . PRO A 1 71 ? 32.555 0.573 -25.542 1.00 75.00 71 PRO A O 1
ATOM 568 N N . PRO A 1 72 ? 31.166 0.680 -23.762 1.00 80.12 72 PRO A N 1
ATOM 569 C CA . PRO A 1 72 ? 30.248 0.038 -22.809 1.00 80.12 72 PRO A CA 1
ATOM 570 C C . PRO A 1 72 ? 28.780 0.541 -22.771 1.00 80.12 72 PRO A C 1
ATOM 572 O O . PRO A 1 72 ? 28.110 0.298 -21.773 1.00 80.12 72 PRO A O 1
ATOM 575 N N . TYR A 1 73 ? 28.253 1.194 -23.817 1.00 86.06 73 TYR A N 1
ATOM 576 C CA . TYR A 1 73 ? 26.861 1.693 -23.895 1.00 86.06 73 TYR A CA 1
ATOM 577 C C . TYR A 1 73 ? 26.516 2.777 -22.855 1.00 86.06 73 TYR A C 1
ATOM 579 O O . TYR A 1 73 ? 25.634 2.621 -22.001 1.00 86.06 73 TYR A O 1
ATOM 587 N N . SER A 1 74 ? 27.253 3.889 -22.888 1.00 86.44 74 SER A N 1
ATOM 588 C CA . SER A 1 74 ? 27.112 4.978 -21.910 1.00 86.44 74 SER A CA 1
ATOM 589 C C . SER A 1 74 ? 25.762 5.701 -22.026 1.00 86.44 74 SER A C 1
ATOM 591 O O . SER A 1 74 ? 25.156 6.067 -21.013 1.00 86.44 74 SER A O 1
ATOM 593 N N . LEU A 1 75 ? 25.244 5.870 -23.249 1.00 86.69 75 LEU A N 1
ATOM 594 C CA . LEU A 1 75 ? 23.957 6.537 -23.469 1.00 86.69 75 LEU A CA 1
ATOM 595 C C . LEU A 1 75 ? 22.791 5.684 -22.965 1.00 86.69 75 LEU A C 1
ATOM 597 O O . LEU A 1 75 ? 21.934 6.190 -22.243 1.00 86.69 75 LEU A O 1
ATOM 601 N N . LEU A 1 76 ? 22.784 4.384 -23.272 1.00 88.44 76 LEU A N 1
ATOM 602 C CA . LEU A 1 76 ? 21.770 3.478 -22.730 1.00 88.44 76 LEU A CA 1
ATOM 603 C C . LEU A 1 76 ? 21.811 3.458 -21.199 1.00 88.44 76 LEU A C 1
ATOM 605 O O . LEU A 1 76 ? 20.775 3.598 -20.554 1.00 88.44 76 LEU A O 1
ATOM 609 N N . SER A 1 77 ? 23.007 3.350 -20.616 1.00 89.62 77 SER A N 1
ATOM 610 C CA . SER A 1 77 ? 23.175 3.296 -19.159 1.00 89.62 77 SER A CA 1
ATOM 611 C C . SER A 1 77 ? 22.637 4.547 -18.461 1.00 89.62 77 SER A C 1
ATOM 613 O O . SER A 1 77 ? 21.959 4.445 -17.440 1.00 89.62 77 SER A O 1
ATOM 615 N N . THR A 1 78 ? 22.903 5.733 -19.011 1.00 91.12 78 THR A N 1
ATOM 616 C CA . THR A 1 78 ? 22.428 7.001 -18.433 1.00 91.12 78 THR A CA 1
ATOM 617 C C . THR A 1 78 ? 20.915 7.172 -18.550 1.00 91.12 78 THR A C 1
ATOM 619 O O . THR A 1 78 ? 20.279 7.575 -17.574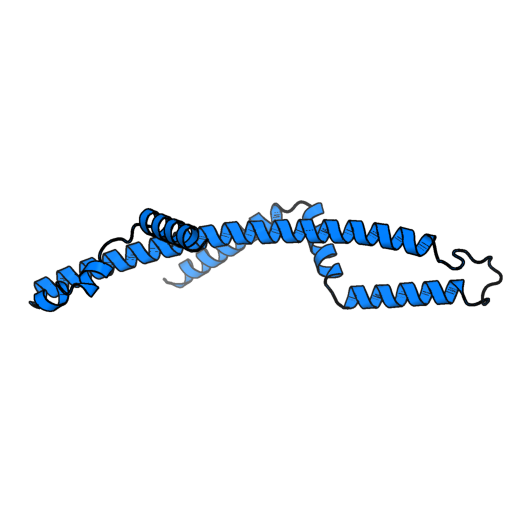 1.00 91.12 78 THR A O 1
ATOM 622 N N . ILE A 1 79 ? 20.323 6.824 -19.698 1.00 90.06 79 ILE A N 1
ATOM 623 C CA . ILE A 1 79 ? 18.867 6.889 -19.900 1.00 90.06 79 ILE A CA 1
ATOM 624 C C . ILE A 1 79 ? 18.152 5.932 -18.943 1.00 90.06 79 ILE A C 1
ATOM 626 O O . ILE A 1 79 ? 17.229 6.346 -18.245 1.00 90.06 79 ILE A O 1
ATOM 630 N N . VAL A 1 80 ? 18.619 4.684 -18.851 1.00 91.44 80 VAL A N 1
ATOM 631 C CA . VAL A 1 80 ? 18.037 3.670 -17.959 1.00 91.44 80 VAL A CA 1
ATOM 632 C C . VAL A 1 80 ? 18.165 4.079 -16.493 1.00 91.44 80 VAL A C 1
ATOM 634 O O . VAL A 1 80 ? 17.224 3.897 -15.725 1.00 91.44 80 VAL A O 1
ATOM 637 N N . ALA A 1 81 ? 19.292 4.669 -16.085 1.00 93.31 81 ALA A N 1
ATOM 638 C CA . ALA A 1 81 ? 19.460 5.164 -14.719 1.00 93.31 81 ALA A CA 1
ATOM 639 C C . ALA A 1 81 ? 18.467 6.291 -14.380 1.00 93.31 81 ALA A C 1
ATOM 641 O O . ALA A 1 81 ? 17.881 6.292 -13.295 1.00 93.31 81 ALA A O 1
ATOM 642 N N . LEU A 1 82 ? 18.247 7.232 -15.306 1.00 94.31 82 LEU A N 1
ATOM 643 C CA . LEU A 1 82 ? 17.261 8.300 -15.129 1.00 94.31 82 LEU A CA 1
ATOM 644 C C . LEU A 1 82 ? 15.834 7.741 -15.068 1.00 94.31 82 LEU A C 1
ATOM 646 O O . LEU A 1 82 ? 15.057 8.128 -14.194 1.00 94.31 82 LEU A O 1
ATOM 650 N N . GLU A 1 83 ? 15.499 6.817 -15.967 1.00 90.62 83 GLU A N 1
ATOM 651 C CA . GLU A 1 83 ? 14.203 6.141 -15.977 1.00 90.62 83 GLU A CA 1
ATOM 652 C C . GLU A 1 83 ? 13.960 5.387 -14.663 1.00 90.62 83 GLU A C 1
ATOM 654 O O . GLU A 1 83 ? 12.912 5.557 -14.040 1.00 90.62 83 GLU A O 1
ATOM 659 N N . ALA A 1 84 ? 14.953 4.642 -14.171 1.00 90.38 84 ALA A N 1
ATOM 660 C CA . ALA A 1 84 ? 14.869 3.923 -12.904 1.00 90.38 84 ALA A CA 1
ATOM 661 C C . ALA A 1 84 ? 14.616 4.859 -11.709 1.00 90.38 84 ALA A C 1
ATOM 663 O O . ALA A 1 84 ? 13.801 4.536 -10.843 1.00 90.38 84 ALA A O 1
ATOM 664 N N . LEU A 1 85 ? 15.258 6.033 -11.668 1.00 93.44 85 LEU A N 1
ATOM 665 C CA . LEU A 1 85 ? 15.030 7.032 -10.618 1.00 93.44 85 LEU A CA 1
ATOM 666 C C . LEU A 1 85 ? 13.593 7.580 -10.642 1.00 93.44 85 LEU A C 1
ATOM 668 O O . LEU A 1 85 ? 12.960 7.720 -9.590 1.00 93.44 85 LEU A O 1
ATOM 672 N N . LEU A 1 86 ? 13.065 7.873 -11.834 1.00 88.88 86 LEU A N 1
ATOM 673 C CA . LEU A 1 86 ? 11.684 8.331 -12.006 1.00 88.88 86 LEU A CA 1
ATOM 674 C C . LEU A 1 86 ? 10.686 7.250 -11.578 1.00 88.88 86 LEU A C 1
ATOM 676 O O . LEU A 1 86 ? 9.757 7.533 -10.821 1.00 88.88 86 LEU A O 1
ATOM 680 N N . LEU A 1 87 ? 10.911 6.001 -11.990 1.00 87.94 87 LEU A N 1
ATOM 681 C CA . LEU A 1 87 ? 10.071 4.864 -11.615 1.00 87.94 87 LEU A CA 1
ATOM 682 C C . LEU A 1 87 ? 10.084 4.610 -10.110 1.00 87.94 87 LEU A C 1
ATOM 684 O O . LEU A 1 87 ? 9.019 4.474 -9.511 1.00 87.94 87 LEU A O 1
ATOM 688 N N . ALA A 1 88 ? 11.261 4.608 -9.480 1.00 90.00 88 ALA A N 1
ATOM 689 C CA . ALA A 1 88 ? 11.382 4.472 -8.032 1.00 90.00 88 ALA A CA 1
ATOM 690 C C . ALA A 1 88 ? 10.608 5.579 -7.299 1.00 90.00 88 ALA A C 1
ATOM 692 O O . ALA A 1 88 ? 9.882 5.303 -6.344 1.00 90.00 88 ALA A O 1
ATOM 693 N N . SER A 1 89 ? 10.687 6.818 -7.791 1.00 89.06 89 SER A N 1
ATOM 694 C CA . SER A 1 89 ? 9.940 7.950 -7.235 1.00 89.06 89 SER A CA 1
ATOM 695 C C . SER A 1 89 ? 8.424 7.752 -7.352 1.00 89.06 89 SER A C 1
ATOM 697 O O . SER A 1 89 ? 7.700 7.947 -6.375 1.00 89.06 89 SER A O 1
ATOM 699 N N . PHE A 1 90 ? 7.926 7.306 -8.510 1.00 85.62 90 PHE A N 1
ATOM 700 C CA . PHE A 1 90 ? 6.501 7.002 -8.690 1.00 85.62 90 PHE A CA 1
ATOM 701 C C . PHE A 1 90 ? 6.034 5.840 -7.810 1.00 85.62 90 PHE A C 1
ATOM 703 O O . PHE A 1 90 ? 4.964 5.922 -7.201 1.00 85.62 90 PHE A O 1
ATOM 710 N N . ILE A 1 91 ? 6.847 4.790 -7.674 1.00 86.50 91 ILE A N 1
ATOM 711 C CA . ILE A 1 91 ? 6.568 3.666 -6.776 1.00 86.50 91 ILE A CA 1
ATOM 712 C C . ILE A 1 91 ? 6.462 4.155 -5.328 1.00 86.50 91 ILE A C 1
ATOM 714 O O . ILE A 1 91 ? 5.487 3.817 -4.662 1.00 86.50 91 ILE A O 1
ATOM 718 N N . LEU A 1 92 ? 7.395 4.987 -4.852 1.00 88.12 92 LEU A N 1
ATOM 719 C CA . LEU A 1 92 ? 7.359 5.542 -3.494 1.00 88.12 92 LEU A CA 1
ATOM 720 C C . LEU A 1 92 ? 6.121 6.412 -3.255 1.00 88.12 92 LEU A C 1
ATOM 722 O O . LEU A 1 92 ? 5.476 6.295 -2.214 1.00 88.12 92 LEU A O 1
ATOM 726 N N . ILE A 1 93 ? 5.736 7.239 -4.230 1.00 84.06 93 ILE A N 1
ATOM 727 C CA . ILE A 1 93 ? 4.505 8.038 -4.151 1.00 84.06 93 ILE A CA 1
ATOM 728 C C . ILE A 1 93 ? 3.276 7.125 -4.044 1.00 84.06 93 ILE A C 1
ATOM 730 O O . ILE A 1 93 ? 2.397 7.361 -3.209 1.00 84.06 93 ILE A O 1
ATOM 734 N N . ARG A 1 94 ? 3.210 6.061 -4.856 1.00 82.31 94 ARG A N 1
ATOM 735 C CA . ARG A 1 94 ? 2.118 5.080 -4.802 1.00 82.31 94 ARG A CA 1
ATOM 736 C C . ARG A 1 94 ? 2.098 4.335 -3.468 1.00 82.31 94 ARG A C 1
ATOM 738 O O . ARG A 1 94 ? 1.028 4.183 -2.882 1.00 82.31 94 ARG A O 1
ATOM 745 N N . GLN A 1 95 ? 3.256 3.914 -2.966 1.00 87.94 95 GLN A N 1
ATOM 746 C CA . GLN A 1 95 ? 3.391 3.241 -1.673 1.00 87.94 95 GLN A CA 1
ATOM 747 C C . GLN A 1 95 ? 2.954 4.145 -0.518 1.00 87.94 95 GLN A C 1
ATOM 749 O O . GLN A 1 95 ? 2.131 3.724 0.285 1.00 87.94 95 GLN A O 1
ATOM 754 N N . SER A 1 96 ? 3.406 5.402 -0.477 1.00 87.81 96 SER A N 1
ATOM 755 C CA . SER A 1 96 ? 2.991 6.379 0.539 1.00 87.81 96 SER A CA 1
ATOM 756 C C . SER A 1 96 ? 1.474 6.603 0.535 1.00 87.81 96 SER A C 1
ATOM 758 O O . SER A 1 96 ? 0.837 6.618 1.589 1.00 87.81 96 SER A O 1
ATOM 760 N N . ARG A 1 97 ? 0.862 6.701 -0.654 1.00 84.56 97 ARG A N 1
ATOM 761 C CA . ARG A 1 97 ? -0.596 6.826 -0.799 1.00 84.56 97 ARG A CA 1
ATOM 762 C C . ARG A 1 97 ? -1.339 5.591 -0.286 1.00 84.56 97 ARG A C 1
ATOM 764 O O . ARG A 1 97 ? -2.370 5.741 0.363 1.00 84.56 97 ARG A O 1
ATOM 771 N N . ILE A 1 98 ? -0.857 4.391 -0.612 1.00 85.81 98 ILE A N 1
ATOM 772 C CA . ILE A 1 98 ? -1.455 3.132 -0.146 1.00 85.81 98 ILE A CA 1
ATOM 773 C C . ILE A 1 98 ? -1.304 3.005 1.372 1.00 85.81 98 ILE A C 1
ATOM 775 O O . ILE A 1 98 ? -2.281 2.659 2.026 1.00 85.81 98 ILE A O 1
ATOM 779 N N . GLY A 1 99 ? -0.135 3.348 1.922 1.00 88.44 99 GLY A N 1
ATOM 780 C CA . GLY A 1 99 ? 0.131 3.345 3.361 1.00 88.44 99 GLY A CA 1
ATOM 781 C C . GLY A 1 99 ? -0.837 4.247 4.117 1.00 88.44 99 GLY A C 1
ATOM 782 O O . GLY A 1 99 ? -1.573 3.765 4.965 1.00 88.44 99 GLY A O 1
ATOM 783 N N . ARG A 1 100 ? -0.973 5.513 3.697 1.00 86.31 100 ARG A N 1
ATOM 784 C CA . ARG A 1 100 ? -1.907 6.453 4.338 1.00 86.31 100 ARG A CA 1
ATOM 785 C C . ARG A 1 100 ? -3.365 5.983 4.300 1.00 86.31 100 ARG A C 1
ATOM 787 O O . ARG A 1 100 ? -4.106 6.193 5.251 1.00 86.31 100 ARG A O 1
ATOM 794 N N . ARG A 1 101 ? -3.784 5.327 3.212 1.00 84.50 101 ARG A N 1
ATOM 795 C CA . ARG A 1 101 ? -5.117 4.701 3.126 1.00 84.50 101 ARG A CA 1
ATOM 796 C C . ARG A 1 101 ? -5.255 3.492 4.049 1.00 84.50 101 ARG A C 1
ATOM 798 O O . ARG A 1 101 ? -6.344 3.257 4.562 1.00 84.50 101 ARG A O 1
ATOM 805 N N . GLY A 1 102 ? -4.184 2.717 4.206 1.00 90.69 102 GLY A N 1
ATOM 806 C CA . GLY A 1 102 ? -4.095 1.645 5.192 1.00 90.69 102 GLY A CA 1
ATOM 807 C C . GLY A 1 102 ? -4.337 2.193 6.593 1.00 90.69 102 GLY A C 1
ATOM 808 O O . GLY A 1 102 ? -5.289 1.767 7.233 1.00 90.69 102 GLY A O 1
ATOM 809 N N . ASP A 1 103 ? -3.586 3.224 6.982 1.00 91.12 103 ASP A N 1
ATOM 810 C CA . ASP A 1 103 ? -3.688 3.860 8.299 1.00 91.12 103 ASP A CA 1
ATOM 811 C C . ASP A 1 103 ? -5.100 4.411 8.576 1.00 91.12 103 ASP A C 1
ATOM 813 O O . ASP A 1 103 ? -5.671 4.179 9.641 1.00 91.12 103 ASP A O 1
ATOM 817 N N . GLU A 1 104 ? -5.706 5.107 7.603 1.00 85.94 104 GLU A N 1
ATOM 818 C CA . GLU A 1 104 ? -7.086 5.608 7.712 1.00 85.94 104 GLU A CA 1
ATOM 819 C C . GLU A 1 104 ? -8.091 4.459 7.910 1.00 85.94 104 GLU A C 1
ATOM 821 O O . GLU A 1 104 ? -8.988 4.542 8.754 1.00 85.94 104 GLU A O 1
ATOM 826 N N . ARG A 1 105 ? -7.938 3.365 7.154 1.00 88.75 105 ARG A N 1
ATOM 827 C CA . ARG A 1 105 ? -8.812 2.191 7.258 1.00 88.75 105 ARG A CA 1
ATOM 828 C C . ARG A 1 105 ? -8.627 1.460 8.584 1.00 88.75 105 ARG A C 1
ATOM 830 O O . ARG A 1 105 ? -9.617 1.019 9.159 1.00 88.75 105 ARG A O 1
ATOM 837 N N . ASP A 1 106 ? -7.399 1.352 9.068 1.00 90.94 106 ASP A N 1
ATOM 838 C CA . ASP A 1 106 ? -7.085 0.694 10.334 1.00 90.94 106 ASP A CA 1
ATOM 839 C C . ASP A 1 106 ? -7.643 1.504 11.513 1.00 90.94 106 ASP A C 1
ATOM 841 O O . ASP A 1 106 ? -8.231 0.934 12.432 1.00 90.94 106 ASP A O 1
ATOM 845 N N . HIS A 1 107 ? -7.590 2.839 11.442 1.00 88.81 107 HIS A N 1
ATOM 846 C CA . HIS A 1 107 ? -8.231 3.708 12.428 1.00 88.81 107 HIS A CA 1
ATOM 847 C C . HIS A 1 107 ? -9.763 3.560 12.446 1.00 88.81 107 HIS A C 1
ATOM 849 O O . HIS A 1 107 ? -10.365 3.471 13.517 1.00 88.81 107 HIS A O 1
ATOM 855 N N . LEU A 1 108 ? -10.408 3.492 11.275 1.00 90.00 108 LEU A N 1
ATOM 856 C CA . LEU A 1 108 ? -11.851 3.229 11.180 1.00 90.00 108 LEU A CA 1
ATOM 857 C C . LEU A 1 108 ? -12.215 1.834 11.701 1.00 90.00 108 LEU A C 1
ATOM 859 O O . LEU A 1 108 ? -13.207 1.682 12.411 1.00 90.00 108 LEU A O 1
ATOM 863 N N . MET A 1 109 ? -11.409 0.822 11.374 1.00 92.69 109 MET A N 1
ATOM 864 C CA . MET A 1 109 ? -11.603 -0.545 11.854 1.00 92.69 109 MET A CA 1
ATOM 865 C C . MET A 1 109 ? -11.532 -0.607 13.379 1.00 92.69 109 MET A C 1
ATOM 867 O O . MET A 1 109 ? -12.388 -1.232 14.001 1.00 92.69 109 MET A O 1
ATOM 871 N N . LEU A 1 110 ? -10.563 0.092 13.981 1.00 89.38 110 LEU A N 1
ATOM 872 C CA . LEU A 1 110 ? -10.464 0.218 15.429 1.00 89.38 110 LEU A CA 1
ATOM 873 C C . LEU A 1 110 ? -11.747 0.827 16.005 1.00 89.38 110 LEU A C 1
ATOM 875 O O . LEU A 1 110 ? -12.344 0.233 16.891 1.00 89.38 110 LEU A O 1
ATOM 879 N N . GLN A 1 111 ? -12.237 1.947 15.469 1.00 88.62 111 GLN A N 1
ATOM 880 C CA . GLN A 1 111 ? -13.479 2.564 15.959 1.00 88.62 111 GLN A CA 1
ATOM 881 C C . GLN A 1 111 ? -14.691 1.622 15.889 1.00 88.62 111 GLN A C 1
ATOM 883 O O . GLN A 1 111 ? -15.472 1.555 16.837 1.00 88.62 111 GLN A O 1
ATOM 888 N N . ILE A 1 112 ? -14.840 0.874 14.791 1.00 89.81 112 ILE A N 1
ATOM 889 C CA . ILE A 1 112 ? -15.919 -0.113 14.632 1.00 89.81 112 ILE A CA 1
ATOM 890 C C . ILE A 1 112 ? -15.783 -1.238 15.659 1.00 89.81 112 ILE A C 1
ATOM 892 O O . ILE A 1 112 ? -16.788 -1.663 16.232 1.00 89.81 112 ILE A O 1
ATOM 896 N N . LEU A 1 113 ? -14.559 -1.712 15.907 1.00 90.81 113 LEU A N 1
ATOM 897 C CA . LEU A 1 113 ? -14.298 -2.756 16.892 1.00 90.81 113 LEU A CA 1
ATOM 898 C C . LEU A 1 113 ? -14.685 -2.296 18.301 1.00 90.81 113 LEU A C 1
ATOM 900 O O . LEU A 1 113 ? -15.383 -3.022 18.997 1.00 90.81 113 LEU A O 1
ATOM 904 N N . LEU A 1 114 ? -14.312 -1.073 18.681 1.00 88.00 114 LEU A N 1
ATOM 905 C CA . LEU A 1 114 ? -14.644 -0.495 19.988 1.00 88.00 114 LEU A CA 1
ATOM 906 C C . LEU A 1 114 ? -16.146 -0.265 20.163 1.00 88.00 114 LEU A C 1
ATOM 908 O O . LEU A 1 114 ? -16.705 -0.501 21.234 1.00 88.00 114 LEU A O 1
ATOM 912 N N . LEU A 1 115 ? -16.822 0.183 19.103 1.00 89.38 115 LEU A N 1
ATOM 913 C CA . LEU A 1 115 ? -18.276 0.300 19.113 1.00 89.38 115 LEU A CA 1
ATOM 914 C C . LEU A 1 115 ? -18.933 -1.076 19.280 1.00 89.38 115 LEU A C 1
ATOM 916 O O . LEU A 1 115 ? -19.814 -1.230 20.121 1.00 89.38 115 LEU A O 1
ATOM 920 N N . SER A 1 116 ? -18.470 -2.072 18.520 1.00 91.00 116 SER A N 1
ATOM 921 C CA . SER A 1 116 ? -18.976 -3.446 18.594 1.00 91.00 116 SER A CA 1
ATOM 922 C C . SER A 1 116 ? -18.756 -4.047 19.979 1.00 91.00 116 SER A C 1
ATOM 924 O O . SER A 1 116 ? -19.657 -4.680 20.519 1.00 91.00 116 SER A O 1
ATOM 926 N N . GLU A 1 117 ? -17.589 -3.818 20.583 1.00 89.38 117 GLU A N 1
ATOM 927 C CA . GLU A 1 117 ? -17.298 -4.228 21.955 1.00 89.38 117 GLU A CA 1
ATOM 928 C C . GLU A 1 117 ? -18.311 -3.614 22.924 1.00 89.38 117 GLU A C 1
ATOM 930 O O . GLU A 1 117 ? -18.979 -4.340 23.654 1.00 89.38 117 GLU A O 1
ATOM 935 N N . ARG A 1 118 ? -18.519 -2.292 22.866 1.00 88.44 118 ARG A N 1
ATOM 936 C CA . ARG A 1 118 ? -19.485 -1.595 23.725 1.00 88.44 118 ARG A CA 1
ATOM 937 C C . ARG A 1 118 ? -20.911 -2.125 23.562 1.00 88.44 118 ARG A C 1
ATOM 939 O O . ARG A 1 118 ? -21.630 -2.256 24.554 1.00 88.44 118 ARG A O 1
ATOM 946 N N . GLU A 1 119 ? -21.334 -2.404 22.332 1.00 91.19 119 GLU A N 1
ATOM 947 C CA . GLU A 1 119 ? -22.643 -2.996 22.047 1.00 91.19 119 GLU A CA 1
ATOM 948 C C . GLU A 1 119 ? -22.755 -4.416 22.619 1.00 91.19 119 GLU A C 1
ATOM 950 O O . GLU A 1 119 ? -23.756 -4.736 23.261 1.00 91.19 119 GLU A O 1
ATOM 955 N N . ILE A 1 120 ? -21.719 -5.247 22.466 1.00 92.56 120 ILE A N 1
ATOM 956 C CA . ILE A 1 120 ? -21.661 -6.598 23.040 1.00 92.56 120 ILE A CA 1
ATOM 957 C C . ILE A 1 120 ? -21.714 -6.537 24.569 1.00 92.56 120 ILE A C 1
ATOM 959 O O . ILE A 1 120 ? -22.515 -7.252 25.169 1.0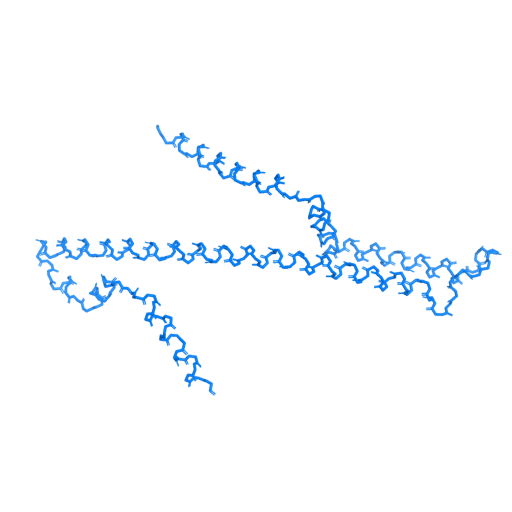0 92.56 120 ILE A O 1
ATOM 963 N N . THR A 1 121 ? -20.933 -5.663 25.206 1.00 90.44 121 THR A N 1
ATOM 964 C CA . THR A 1 121 ? -20.952 -5.464 26.661 1.00 90.44 121 THR A CA 1
ATOM 965 C C . THR A 1 121 ? -22.344 -5.052 27.142 1.00 90.44 121 THR A C 1
ATOM 967 O O . THR A 1 121 ? -22.858 -5.628 28.100 1.00 90.44 121 THR A O 1
ATOM 970 N N . ALA A 1 122 ? -23.010 -4.127 26.442 1.00 89.88 122 ALA A N 1
ATOM 971 C CA . ALA A 1 122 ? -24.378 -3.723 26.771 1.00 89.88 122 ALA A CA 1
ATOM 972 C C . ALA A 1 122 ? -25.374 -4.890 26.642 1.00 89.88 122 ALA A C 1
ATOM 974 O O . ALA A 1 122 ? -26.246 -5.076 27.494 1.00 89.88 122 ALA A O 1
ATOM 975 N N . VAL A 1 123 ? -25.238 -5.715 25.600 1.00 93.81 123 VAL A N 1
ATOM 976 C CA . VAL A 1 123 ? -26.060 -6.919 25.406 1.00 93.81 123 VAL A CA 1
ATOM 977 C C . VAL A 1 123 ? -25.802 -7.953 26.506 1.00 93.81 123 VAL A C 1
ATOM 979 O O . VAL A 1 123 ? -26.756 -8.534 27.030 1.00 93.81 123 VAL A O 1
ATOM 982 N N . LEU A 1 124 ? -24.544 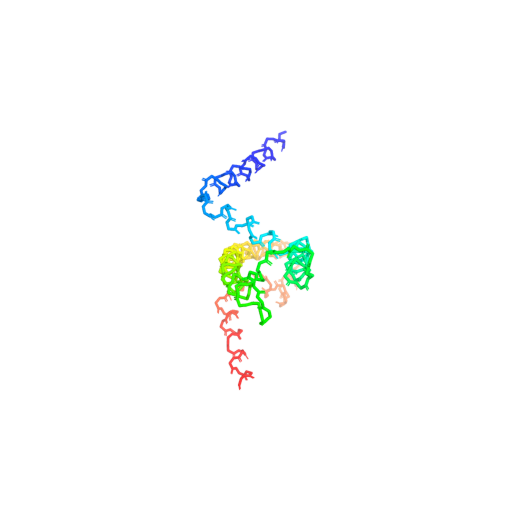-8.163 26.900 1.00 91.75 124 LEU A N 1
ATOM 983 C CA . LEU A 1 124 ? -24.171 -9.040 28.010 1.00 91.75 124 LEU A CA 1
ATOM 984 C C . LEU A 1 124 ? -24.760 -8.542 29.330 1.00 91.75 124 LEU A C 1
ATOM 986 O O . LEU A 1 124 ? -25.304 -9.340 30.093 1.00 91.75 124 LEU A O 1
ATOM 990 N N . GLU A 1 125 ? -24.722 -7.236 29.585 1.00 90.56 125 GLU A N 1
ATOM 991 C CA . GLU A 1 125 ? -25.316 -6.639 30.777 1.00 90.56 125 GLU A CA 1
ATOM 992 C C . GLU A 1 125 ? -26.837 -6.845 30.813 1.00 90.56 125 GLU A C 1
ATOM 994 O O . GLU A 1 125 ? -27.374 -7.329 31.815 1.00 90.56 125 GLU A O 1
ATOM 999 N N . MET A 1 126 ? -27.534 -6.576 29.705 1.00 92.50 126 MET A N 1
ATOM 1000 C CA . MET A 1 126 ? -28.970 -6.852 29.586 1.00 92.50 126 MET A CA 1
ATOM 1001 C C . MET A 1 126 ? -29.280 -8.341 29.799 1.00 92.50 126 MET A C 1
ATOM 1003 O O . MET A 1 126 ? -30.199 -8.685 30.544 1.00 92.50 126 MET A O 1
ATOM 1007 N N . SER A 1 127 ? -28.485 -9.238 29.208 1.00 92.69 127 SER A N 1
ATOM 1008 C CA . SER A 1 127 ? -28.629 -10.690 29.372 1.00 92.69 127 SER A CA 1
ATOM 1009 C C . SER A 1 127 ? -28.437 -11.125 30.831 1.00 92.69 127 SER A C 1
ATOM 1011 O O . SER A 1 127 ? -29.227 -11.909 31.362 1.00 92.69 127 SER A O 1
ATOM 1013 N N . ARG A 1 128 ? -27.454 -10.549 31.536 1.00 92.12 128 ARG A N 1
ATOM 1014 C CA . ARG A 1 128 ? -27.230 -10.780 32.973 1.00 92.12 128 ARG A CA 1
ATOM 1015 C C . ARG A 1 128 ? -28.419 -10.319 33.809 1.00 92.12 128 ARG A C 1
ATOM 1017 O O . ARG A 1 128 ? -28.829 -11.033 34.725 1.00 92.12 128 ARG A O 1
ATOM 1024 N N . GLN A 1 129 ? -28.982 -9.150 33.509 1.00 90.88 129 GLN A N 1
ATOM 1025 C CA . GLN A 1 129 ? -30.161 -8.638 34.214 1.00 90.88 129 GLN A CA 1
ATOM 1026 C C . GLN A 1 129 ? -31.377 -9.557 34.012 1.00 90.88 129 GLN A C 1
ATOM 1028 O O . GLN A 1 129 ? -32.049 -9.901 34.987 1.00 90.88 129 GLN A O 1
ATOM 1033 N N . LEU A 1 130 ? -31.608 -10.036 32.786 1.00 91.75 130 LEU A N 1
ATOM 1034 C CA . LEU A 1 130 ? -32.665 -11.008 32.483 1.00 91.75 130 LEU A CA 1
ATOM 1035 C C . LEU A 1 130 ? -32.444 -12.346 33.203 1.00 91.75 130 LEU A C 1
ATOM 1037 O O . LEU A 1 130 ? -33.375 -12.879 33.806 1.00 91.75 130 LEU A O 1
ATOM 1041 N N . ALA A 1 131 ? -31.214 -12.867 33.212 1.00 91.50 131 ALA A N 1
ATOM 1042 C CA . ALA A 1 131 ? -30.874 -14.098 33.922 1.00 91.50 131 ALA A CA 1
ATOM 1043 C C . ALA A 1 131 ? -31.139 -13.984 35.434 1.00 91.50 131 ALA A C 1
ATOM 1045 O O . ALA A 1 131 ? -31.661 -14.920 36.043 1.00 91.50 131 ALA A O 1
ATOM 1046 N N . LYS A 1 132 ? -30.854 -12.824 36.043 1.00 90.88 132 LYS A N 1
ATOM 1047 C CA . LYS A 1 132 ? -31.191 -12.554 37.451 1.00 90.88 132 LYS A CA 1
ATOM 1048 C C . LYS A 1 132 ? -32.700 -12.565 37.691 1.00 90.88 132 LYS A C 1
ATOM 1050 O O . LYS A 1 132 ? -33.146 -13.211 38.637 1.00 90.88 132 LYS A O 1
ATOM 1055 N N . GLN A 1 133 ? -33.481 -11.912 36.829 1.00 91.75 133 GLN A N 1
ATOM 1056 C CA . GLN A 1 133 ? -34.947 -11.907 36.935 1.00 91.75 133 GLN A CA 1
ATOM 1057 C C . GLN A 1 133 ? -35.562 -13.302 36.739 1.00 91.75 133 GLN A C 1
ATOM 1059 O O . GLN A 1 133 ? -36.535 -13.638 37.407 1.00 91.75 133 GLN A O 1
ATOM 1064 N N . ALA A 1 134 ? -34.966 -14.141 35.889 1.00 92.44 134 ALA A N 1
ATOM 1065 C CA . ALA A 1 134 ? -35.394 -15.521 35.650 1.00 92.44 134 ALA A CA 1
ATOM 1066 C C . ALA A 1 134 ? -35.002 -16.512 36.771 1.00 92.44 134 ALA A C 1
ATOM 1068 O O . ALA A 1 134 ? -35.229 -17.713 36.637 1.00 92.44 134 ALA A O 1
ATOM 1069 N N . GLY A 1 135 ? -34.387 -16.044 37.865 1.00 91.19 135 GLY A N 1
ATOM 1070 C CA . GLY A 1 135 ? -33.941 -16.891 38.978 1.00 91.19 135 GLY A CA 1
ATOM 1071 C C . GLY A 1 135 ? -32.603 -17.602 38.742 1.00 91.19 135 GLY A C 1
ATOM 1072 O O . GLY A 1 135 ? -32.160 -18.380 39.585 1.00 91.19 135 GLY A O 1
ATOM 1073 N N . LEU A 1 136 ? -31.907 -17.305 37.640 1.00 91.25 136 LEU A N 1
ATOM 1074 C CA . LEU A 1 136 ? -30.594 -17.857 37.281 1.00 91.25 136 LEU A CA 1
ATOM 1075 C C . LEU A 1 136 ? -29.434 -16.982 37.794 1.00 91.25 136 LEU A C 1
ATOM 1077 O O . LEU A 1 136 ? -28.380 -16.893 37.162 1.00 91.25 136 LEU A O 1
ATOM 1081 N N . GLY A 1 137 ? -29.593 -16.351 38.964 1.00 83.56 137 GLY A N 1
ATOM 1082 C CA . GLY A 1 137 ? -28.594 -15.439 39.542 1.00 83.56 137 GLY A CA 1
ATOM 1083 C C . GLY A 1 137 ? -27.198 -16.058 39.689 1.00 83.56 137 GLY A C 1
ATOM 1084 O O . GLY A 1 137 ? -26.206 -15.404 39.393 1.00 83.56 137 GLY A O 1
ATOM 1085 N N . ARG A 1 138 ? -27.105 -17.361 40.011 1.00 83.56 138 ARG A N 1
ATOM 1086 C CA . ARG A 1 138 ? -25.819 -18.088 40.072 1.00 83.56 138 ARG A CA 1
ATOM 1087 C C . ARG A 1 138 ? -25.048 -18.106 38.751 1.00 83.56 138 ARG A C 1
ATOM 1089 O O . ARG A 1 138 ? -23.830 -18.216 38.793 1.00 83.56 138 ARG A O 1
ATOM 1096 N N . VAL A 1 139 ? -25.733 -18.072 37.607 1.00 84.44 139 VAL A N 1
ATOM 1097 C CA . VAL A 1 139 ? -25.095 -18.032 36.280 1.00 84.44 139 VAL A CA 1
ATOM 1098 C C . VAL A 1 139 ? -24.703 -16.601 35.936 1.00 84.44 139 VAL A C 1
ATOM 1100 O O . VAL A 1 139 ? -23.587 -16.362 35.488 1.00 84.44 139 VAL A O 1
ATOM 1103 N N . ALA A 1 140 ? -25.586 -15.644 36.225 1.00 82.00 140 ALA A N 1
ATOM 1104 C CA . ALA A 1 140 ? -25.301 -14.228 36.030 1.00 82.00 140 ALA A CA 1
ATOM 1105 C C . ALA A 1 140 ? -24.112 -13.746 36.877 1.00 82.00 140 ALA A C 1
ATOM 1107 O O . ALA A 1 140 ? -23.359 -12.892 36.437 1.00 82.00 140 ALA A O 1
ATOM 1108 N N . ASP A 1 141 ? -23.901 -14.283 38.076 1.00 87.56 141 ASP A N 1
ATOM 1109 C CA . ASP A 1 141 ? -22.809 -13.857 38.959 1.00 87.56 141 ASP A CA 1
ATOM 1110 C C . ASP A 1 141 ? -21.526 -14.693 38.801 1.00 87.56 141 ASP A C 1
ATOM 1112 O O . ASP A 1 141 ? -20.615 -14.583 39.624 1.00 87.56 141 ASP A O 1
ATOM 1116 N N . GLN A 1 142 ? -21.417 -15.512 37.746 1.00 89.88 142 GLN A N 1
ATOM 1117 C CA . GLN A 1 142 ? -20.158 -16.191 37.439 1.00 89.88 142 GLN A CA 1
ATOM 1118 C C . GLN A 1 142 ? -19.053 -15.162 37.138 1.00 89.88 142 GLN A C 1
ATOM 1120 O O . GLN A 1 142 ? -19.325 -14.189 36.427 1.00 89.88 142 GLN A O 1
ATOM 1125 N N . PRO A 1 143 ? -17.819 -15.369 37.644 1.00 85.19 143 PRO A N 1
ATOM 1126 C CA . PRO A 1 143 ? -16.714 -14.422 37.474 1.00 85.19 143 PRO A CA 1
ATOM 1127 C C . PRO A 1 143 ? -16.435 -14.091 36.006 1.00 85.19 143 PRO A C 1
ATOM 1129 O O . PRO A 1 143 ? -16.372 -12.922 35.653 1.00 85.19 143 PRO A O 1
ATOM 1132 N N . GLU A 1 144 ? -16.395 -15.113 35.149 1.00 84.00 144 GLU A N 1
ATOM 1133 C CA . GLU A 1 144 ? -16.114 -14.988 33.714 1.00 84.00 144 GLU A CA 1
ATOM 1134 C C . GLU A 1 144 ? -17.166 -14.131 32.986 1.00 84.00 144 GLU A C 1
ATOM 1136 O O . GLU A 1 144 ? -16.841 -13.199 32.261 1.00 84.00 144 GLU A O 1
ATOM 1141 N N . ILE A 1 145 ? -18.457 -14.358 33.256 1.00 83.94 145 ILE A N 1
ATOM 1142 C CA . ILE A 1 145 ? -19.552 -13.566 32.666 1.00 83.94 145 ILE A CA 1
ATOM 1143 C C . ILE A 1 145 ? -19.568 -12.136 33.216 1.00 83.94 145 ILE A C 1
ATOM 1145 O O . ILE A 1 145 ? -20.147 -11.240 32.600 1.00 83.94 145 ILE A O 1
ATOM 1149 N N . LYS A 1 146 ? -19.028 -11.915 34.419 1.00 82.81 146 LYS A N 1
ATOM 1150 C CA . LYS A 1 146 ? -18.964 -10.590 35.044 1.00 82.81 146 LYS A CA 1
ATOM 1151 C C . LYS A 1 146 ? -17.857 -9.764 34.419 1.00 82.81 146 LYS A C 1
ATOM 1153 O O . LYS A 1 146 ? -18.141 -8.657 33.981 1.00 82.81 146 LYS A O 1
ATOM 1158 N N . GLU A 1 147 ? -16.678 -10.350 34.297 1.00 83.56 147 GLU A N 1
ATOM 1159 C CA . GLU A 1 147 ? -15.526 -9.755 33.630 1.00 83.56 147 GLU A CA 1
ATOM 1160 C C . GLU A 1 147 ? -15.852 -9.365 32.181 1.00 83.56 147 GLU A C 1
ATOM 1162 O O . GLU A 1 147 ? -15.663 -8.218 31.804 1.00 83.56 147 GLU A O 1
ATOM 1167 N N . LEU A 1 148 ? -16.487 -10.252 31.402 1.00 81.94 148 LEU A N 1
ATOM 1168 C CA . LEU A 1 148 ? -16.893 -9.951 30.017 1.00 81.94 148 LEU A CA 1
ATOM 1169 C C . LEU A 1 148 ? -17.959 -8.844 29.890 1.00 81.94 148 LEU A C 1
ATOM 1171 O O . LEU A 1 148 ? -18.136 -8.269 28.818 1.00 81.94 148 LEU A O 1
ATOM 1175 N N . SER A 1 149 ? -18.723 -8.584 30.955 1.00 81.12 149 SER A N 1
ATOM 1176 C CA . SER A 1 149 ? -19.733 -7.515 30.986 1.00 81.12 149 SER A CA 1
ATOM 1177 C C . SER A 1 149 ? -19.199 -6.187 31.514 1.00 81.12 149 SER A C 1
ATOM 1179 O O . SER A 1 149 ? -19.929 -5.198 31.532 1.00 81.12 149 SER A O 1
ATOM 1181 N N . GLU A 1 150 ? -17.953 -6.163 31.973 1.00 80.38 150 GLU A N 1
ATOM 1182 C CA . GLU A 1 150 ? -17.265 -4.934 32.326 1.00 80.38 150 GLU A CA 1
ATOM 1183 C C . GLU A 1 150 ? -16.642 -4.355 31.047 1.00 80.38 150 GLU A C 1
ATOM 1185 O O . GLU A 1 150 ? -16.216 -5.088 30.155 1.00 80.38 150 GLU A O 1
ATOM 1190 N N . GLN A 1 151 ? -16.665 -3.028 30.896 1.00 71.94 151 GLN A N 1
ATOM 1191 C CA . GLN A 1 151 ? -16.006 -2.400 29.751 1.00 71.94 151 GLN A CA 1
ATOM 1192 C C . GLN A 1 151 ? -14.501 -2.602 29.889 1.00 71.94 151 GLN A C 1
ATOM 1194 O O . GLN A 1 151 ? -13.922 -2.188 30.898 1.00 71.94 151 GLN A O 1
ATOM 1199 N N . THR A 1 152 ? -13.864 -3.183 28.874 1.00 70.31 152 THR A N 1
ATOM 1200 C CA . THR A 1 152 ? -12.406 -3.193 28.826 1.00 70.31 152 THR A CA 1
ATOM 1201 C C . THR A 1 152 ? -11.956 -1.786 28.455 1.00 70.31 152 THR A C 1
ATOM 1203 O O . THR A 1 152 ? -12.283 -1.258 27.395 1.00 70.31 152 THR A O 1
ATOM 1206 N N . SER A 1 153 ? -11.233 -1.137 29.361 1.00 70.38 153 SER A N 1
ATOM 1207 C CA . SER A 1 153 ? -10.617 0.159 29.092 1.00 70.38 153 SER A CA 1
ATOM 1208 C C . SER A 1 153 ? -9.478 -0.037 28.092 1.00 70.38 153 SER A C 1
ATOM 1210 O O . SER A 1 153 ? -8.507 -0.752 28.354 1.00 70.38 153 SER A O 1
ATOM 1212 N N . ILE A 1 154 ? -9.610 0.581 26.920 1.00 69.81 154 ILE A N 1
ATOM 1213 C CA . ILE A 1 154 ? -8.615 0.512 25.843 1.00 69.81 154 ILE A CA 1
ATOM 1214 C C . ILE A 1 154 ? -7.297 1.108 26.325 1.00 69.81 154 ILE A C 1
ATOM 1216 O O . ILE A 1 154 ? -6.235 0.582 26.005 1.00 69.81 154 ILE A O 1
ATOM 1220 N N . GLU A 1 155 ? -7.358 2.183 27.114 1.00 66.31 155 GLU A N 1
ATOM 1221 C CA . GLU A 1 155 ? -6.200 2.815 27.736 1.00 66.31 155 GLU A CA 1
ATOM 1222 C C . GLU A 1 155 ? -5.447 1.840 28.644 1.00 66.31 155 GLU A C 1
ATOM 1224 O O . GLU A 1 155 ? -4.217 1.785 28.588 1.00 66.31 155 GLU A O 1
ATOM 1229 N N . ASP A 1 156 ? -6.163 1.028 29.426 1.00 72.12 156 ASP A N 1
ATOM 1230 C CA . ASP A 1 156 ? -5.544 0.015 30.283 1.00 72.12 156 ASP A CA 1
ATOM 1231 C C . ASP A 1 156 ? -4.948 -1.123 29.449 1.00 72.12 156 ASP A C 1
ATOM 1233 O O . ASP A 1 156 ? -3.839 -1.579 29.727 1.00 72.12 156 ASP A O 1
ATOM 1237 N N . MET A 1 157 ? -5.619 -1.538 28.371 1.00 74.75 157 MET A N 1
ATOM 1238 C CA . MET A 1 157 ? -5.090 -2.551 27.456 1.00 74.75 157 MET A CA 1
ATOM 1239 C C . MET A 1 157 ? -3.828 -2.061 26.726 1.00 74.75 157 MET A C 1
ATOM 1241 O O . MET A 1 157 ? -2.837 -2.786 26.654 1.00 74.75 157 MET A O 1
ATOM 1245 N N . ALA A 1 158 ? -3.8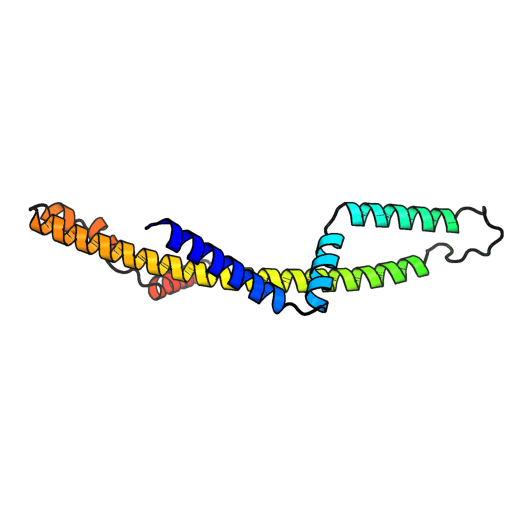30 -0.820 26.234 1.00 75.69 158 ALA A N 1
ATOM 1246 C CA . ALA A 1 158 ? -2.688 -0.196 25.570 1.00 75.69 158 ALA A CA 1
ATOM 1247 C C . ALA A 1 158 ? -1.503 -0.029 26.528 1.00 75.69 158 ALA A C 1
ATOM 1249 O O . ALA A 1 158 ? -0.371 -0.368 26.177 1.00 75.69 158 ALA A O 1
ATOM 1250 N N . LYS A 1 159 ? -1.770 0.421 27.759 1.00 78.56 159 LYS A N 1
ATOM 1251 C CA . LYS A 1 159 ? -0.769 0.522 28.822 1.00 78.56 159 LYS A CA 1
ATOM 1252 C C . LYS A 1 159 ? -0.164 -0.844 29.152 1.00 78.56 159 LYS A C 1
ATOM 1254 O O . LYS A 1 159 ? 1.055 -0.973 29.140 1.00 78.56 159 LYS A O 1
ATOM 1259 N N . ASN A 1 160 ? -0.994 -1.871 29.343 1.00 81.25 160 ASN A N 1
ATOM 1260 C CA . ASN A 1 160 ? -0.543 -3.236 29.629 1.00 81.25 160 ASN A CA 1
ATOM 1261 C C . ASN A 1 160 ? 0.306 -3.824 28.491 1.00 81.25 160 ASN A C 1
ATOM 1263 O O . ASN A 1 160 ? 1.307 -4.493 28.741 1.00 81.25 160 ASN A O 1
ATOM 1267 N N . ILE A 1 161 ? -0.072 -3.590 27.229 1.00 82.94 161 ILE A N 1
ATOM 1268 C CA . ILE A 1 161 ? 0.720 -4.030 26.071 1.00 82.94 161 ILE A CA 1
ATOM 1269 C C . ILE A 1 161 ? 2.077 -3.321 26.059 1.00 82.94 161 ILE A C 1
ATOM 1271 O O . ILE A 1 161 ? 3.103 -3.972 25.878 1.00 82.94 161 ILE A O 1
ATOM 1275 N N . GLN A 1 162 ? 2.099 -2.007 26.282 1.00 80.62 162 GLN A N 1
ATOM 1276 C CA . GLN A 1 162 ? 3.332 -1.226 26.247 1.00 80.62 162 GLN A CA 1
ATOM 1277 C C . GLN A 1 162 ? 4.288 -1.583 27.391 1.00 80.62 162 GLN A C 1
ATOM 1279 O O . GLN A 1 162 ? 5.486 -1.725 27.155 1.00 80.62 162 GLN A O 1
ATOM 1284 N N . GLU A 1 163 ? 3.764 -1.797 28.598 1.00 86.56 163 GLU A N 1
ATOM 1285 C CA . GLU A 1 163 ? 4.537 -2.278 29.748 1.00 86.56 163 GLU A CA 1
ATOM 1286 C C . GLU A 1 163 ? 5.132 -3.671 29.488 1.00 86.56 163 GLU A C 1
ATOM 1288 O O . GLU A 1 163 ? 6.306 -3.901 29.772 1.00 86.56 163 GLU A O 1
ATOM 1293 N N . ASN A 1 164 ? 4.368 -4.582 28.877 1.00 86.19 164 ASN A N 1
ATOM 1294 C CA . ASN A 1 164 ? 4.854 -5.924 28.545 1.00 86.19 164 ASN A CA 1
ATOM 1295 C C . ASN A 1 164 ? 5.896 -5.935 27.419 1.00 86.19 164 ASN A C 1
ATOM 1297 O O . ASN A 1 164 ? 6.821 -6.742 27.466 1.00 86.19 164 ASN A O 1
ATOM 1301 N N . ILE A 1 165 ? 5.768 -5.058 26.418 1.00 84.25 165 ILE A N 1
ATOM 1302 C CA . ILE A 1 165 ? 6.785 -4.911 25.365 1.00 84.25 165 ILE A CA 1
ATOM 1303 C C . ILE A 1 165 ? 8.089 -4.378 25.970 1.00 84.25 165 ILE A C 1
ATOM 1305 O O . ILE A 1 165 ? 9.143 -4.943 25.711 1.00 84.25 165 ILE A O 1
ATOM 1309 N N . GLN A 1 166 ? 8.018 -3.354 26.827 1.00 75.06 166 GLN A N 1
ATOM 1310 C CA . GLN A 1 166 ? 9.197 -2.797 27.504 1.00 75.06 166 GLN A CA 1
ATOM 1311 C C . GLN A 1 166 ? 9.857 -3.782 28.474 1.00 75.06 166 GLN A C 1
ATOM 1313 O O . GLN A 1 166 ? 11.065 -3.733 28.657 1.00 75.06 166 GLN A O 1
ATOM 1318 N N . ALA A 1 167 ? 9.086 -4.671 29.103 1.00 78.38 167 ALA A N 1
ATOM 1319 C CA . ALA A 1 167 ? 9.624 -5.705 29.985 1.00 78.38 167 ALA A CA 1
ATOM 1320 C C . ALA A 1 167 ? 10.298 -6.871 29.231 1.00 78.38 167 ALA A C 1
ATOM 1322 O O . ALA A 1 167 ? 10.990 -7.675 29.857 1.00 78.38 167 ALA A O 1
ATOM 1323 N N . ALA A 1 168 ? 10.055 -6.996 27.922 1.00 74.25 168 ALA A N 1
ATOM 1324 C CA . ALA A 1 168 ? 10.632 -8.028 27.062 1.00 74.25 168 ALA A CA 1
ATOM 1325 C C . ALA A 1 168 ? 11.915 -7.578 26.330 1.00 74.25 168 ALA A C 1
ATOM 1327 O O . ALA A 1 168 ? 12.586 -8.426 25.737 1.00 74.25 168 ALA A O 1
ATOM 1328 N N . GLU A 1 169 ? 12.238 -6.280 26.368 1.00 61.50 169 GLU A N 1
ATOM 1329 C CA . GLU A 1 169 ? 13.504 -5.686 25.901 1.00 61.50 169 GLU A CA 1
ATOM 1330 C C . GLU A 1 169 ? 14.569 -5.670 27.011 1.00 61.50 169 GLU A C 1
ATOM 1332 O O . GLU A 1 169 ? 15.752 -5.921 26.679 1.00 61.50 169 GLU A O 1
#

Sequence (169 aa):
MSQSHVQEHIDLIAKHEQDFLSRRTRAEKLSDEVAGFAGSLAFVGLHLVIFAAWITLNSLKITQLHHFDPPPYSLLSTIVALEALLLASFILIRQSRIGRRGDERDHLMLQILLLSEREITAVLEMSRQLAKQAGLGRVADQPEIKELSEQTSIEDMAKNIQENIQAAE

Solvent-accessible surface area (backbone atoms only — not comparable to full-atom values): 9431 Å² total; per-residue (Å²): 131,69,65,62,60,56,52,50,52,51,50,52,52,52,47,53,53,48,56,56,61,70,68,54,50,74,68,56,56,51,36,52,51,50,37,53,45,66,72,32,72,66,45,56,52,52,50,53,51,52,51,52,48,52,49,49,65,46,68,45,84,81,54,99,62,75,67,84,51,51,89,91,30,64,62,61,52,52,52,51,52,54,51,50,54,53,49,52,52,33,41,50,54,49,49,55,54,51,49,56,52,47,54,55,49,52,53,52,50,50,54,52,50,54,50,51,48,53,52,49,22,52,51,45,44,54,51,35,54,51,30,40,75,72,71,39,42,76,63,38,67,30,67,69,60,43,58,63,37,46,83,80,54,63,70,59,52,51,49,54,51,52,53,52,54,62,72,73,109

Foldseek 3Di:
DPPVVVVVVVVVVVVVVVVVVVPDDPVNVVLVVLLVCVPDPVVVVVVVVVVVVLCCVQVDPPDPDDRPQHPVRPVVVVVVVVVVVVNVVSNVVVVVVVVVVVVVVVVVVVVVVLVVLVVVLVVLVVVLVVCVVVVNVVVSPPPVSVVSNDRDDVVVVVVVVVVVVVVVD

Radius of gyration: 30.67 Å; Cα contacts (8 Å, |Δi|>4): 49; chains: 1; bounding box: 70×34×83 Å

pLDDT: mean 80.57, std 10.66, range [51.19, 94.31]

Secondary structure (DSSP, 8-state):
--HHHHHHHHHHHHHHHHHHHHT--HHHHHHHHHHHHHTSHHHHHHHHHHHHHHHHHHHSTTSSS--SS-TTTHHHHHHHHHHHHHHHHHHHHHHHHHHHHHHHHHHHHHHHHHHHHHHHHHHHHHHHHHHHHTT-HHHHT-HHHHHTTSPPPHHHHHHHHHHHHHHH-